Protein AF-A0A2S6WBB3-F1 (afdb_monomer)

Foldseek 3Di:
DDDDDDPDPDDPPVVVVVCLVPDPDVVSVVVVCVVVVVVLVVVLVVLVVVLVVCVVDPDDPPDDPVRSVVSVVVSVVD

pLDDT: mean 71.0, std 11.93, range [50.03, 91.19]

Radius of gyration: 23.85 Å; Cα contacts (8 Å, |Δi|>4): 18; chains: 1; bounding box: 48×43×65 Å

Nearest PDB structures (foldseek):
  2f1m-assembly2_D  TM=6.633E-01  e=2.994E+00  Escherichia coli

Solvent-accessible surface area (backbone atoms only — not comparable to full-atom values): 4880 Å² total; per-residue (Å²): 144,78,85,83,83,89,81,70,97,72,74,83,66,64,55,54,59,52,50,58,75,71,48,87,49,66,71,60,49,50,51,52,50,52,53,52,53,50,51,35,47,51,56,29,49,53,53,51,51,51,56,50,51,49,69,74,51,81,80,71,89,82,64,55,75,66,55,51,55,49,50,54,54,55,42,74,76,84

Mean predicted aligned error: 13.72 Å

Sequence (78 aa):
MKCDARAGRGHRRGMRHLKWLTTTDHKTIGTMYLVTSFAFFVIGGVMALLMRAELARPGLQIMSNEQFNQAFTMHGTI

Structure (mmCIF, N/CA/C/O backbone):
data_AF-A0A2S6WBB3-F1
#
_entry.id   AF-A0A2S6WBB3-F1
#
loop_
_atom_site.group_PDB
_atom_site.id
_atom_site.type_symbol
_atom_site.label_atom_id
_atom_site.label_alt_id
_atom_site.label_comp_id
_atom_site.label_asym_id
_atom_site.label_entity_id
_atom_site.label_seq_id
_atom_site.pdbx_PDB_ins_code
_atom_site.Cartn_x
_atom_site.Cartn_y
_atom_site.Cartn_z
_atom_site.occupancy
_atom_site.B_iso_or_equiv
_atom_site.auth_seq_id
_atom_site.auth_comp_id
_atom_site.auth_asym_id
_atom_site.auth_atom_id
_atom_site.pdbx_PDB_model_num
ATOM 1 N N . MET A 1 1 ? 27.950 -38.253 -44.074 1.00 55.41 1 MET A N 1
ATOM 2 C CA . MET A 1 1 ? 28.436 -38.569 -42.714 1.00 55.41 1 MET A CA 1
ATOM 3 C C . MET A 1 1 ? 28.862 -37.276 -42.019 1.00 55.41 1 MET A C 1
ATOM 5 O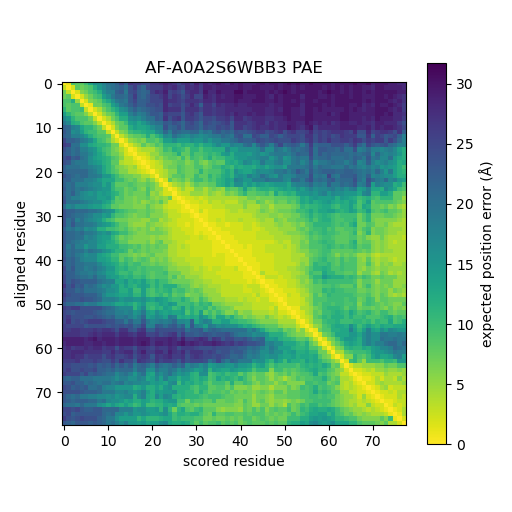 O . MET A 1 1 ? 29.979 -36.831 -42.234 1.00 55.41 1 MET A O 1
ATOM 9 N N . LYS A 1 2 ? 27.934 -36.629 -41.296 1.00 50.97 2 LYS A N 1
ATOM 10 C CA . LYS A 1 2 ? 28.164 -35.619 -40.239 1.00 50.97 2 LYS A CA 1
ATOM 11 C C . LYS A 1 2 ? 26.839 -35.400 -39.477 1.00 50.97 2 LYS A C 1
ATOM 13 O O . LYS A 1 2 ? 26.070 -34.492 -39.767 1.00 50.97 2 LYS A O 1
ATOM 18 N N . CYS A 1 3 ? 26.565 -36.343 -38.575 1.00 54.09 3 CYS A N 1
ATOM 19 C CA . CYS A 1 3 ? 26.125 -36.084 -37.194 1.00 54.09 3 CYS A CA 1
ATOM 20 C C . CYS A 1 3 ? 26.953 -34.929 -36.593 1.00 54.09 3 CYS A C 1
ATOM 22 O O . CYS A 1 3 ? 28.113 -34.789 -36.974 1.00 54.09 3 CYS A O 1
ATOM 24 N N . ASP A 1 4 ? 26.553 -34.066 -35.666 1.00 58.34 4 ASP A N 1
ATOM 25 C CA . ASP A 1 4 ? 25.397 -33.804 -34.798 1.00 58.34 4 ASP A CA 1
ATOM 26 C C . ASP A 1 4 ? 25.643 -32.339 -34.324 1.00 58.34 4 ASP A C 1
ATOM 28 O O . ASP A 1 4 ? 26.774 -31.860 -34.365 1.00 58.34 4 ASP A O 1
ATOM 32 N N . ALA A 1 5 ? 24.680 -31.508 -33.932 1.00 59.09 5 ALA A N 1
ATOM 33 C CA . ALA A 1 5 ? 24.222 -31.483 -32.550 1.00 59.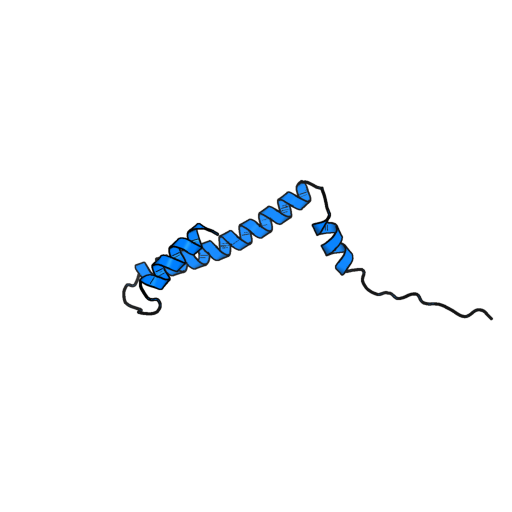09 5 ALA A CA 1
ATOM 34 C C . ALA A 1 5 ? 23.043 -30.512 -32.402 1.00 59.09 5 ALA A C 1
ATOM 36 O O . ALA A 1 5 ? 23.129 -29.307 -32.652 1.00 59.09 5 ALA A O 1
ATOM 37 N N . ARG A 1 6 ? 21.925 -31.057 -31.929 1.00 64.56 6 ARG A N 1
ATOM 38 C CA . ARG A 1 6 ? 20.790 -30.306 -31.401 1.00 64.56 6 ARG A CA 1
ATOM 39 C C . ARG A 1 6 ? 21.194 -29.639 -30.081 1.00 64.56 6 ARG A C 1
ATOM 41 O O . ARG A 1 6 ? 21.102 -30.261 -29.028 1.00 64.56 6 ARG A O 1
ATOM 48 N N . ALA A 1 7 ? 21.580 -28.366 -30.105 1.00 59.94 7 ALA A N 1
ATOM 49 C CA . ALA A 1 7 ? 21.746 -27.585 -28.880 1.00 59.94 7 ALA A CA 1
ATOM 50 C C . ALA A 1 7 ? 20.377 -27.100 -28.357 1.00 59.94 7 ALA A C 1
ATOM 52 O O . ALA A 1 7 ? 19.808 -26.114 -28.822 1.00 59.94 7 ALA A O 1
ATOM 53 N N . GLY A 1 8 ? 19.831 -27.887 -27.427 1.00 50.16 8 GLY A N 1
ATOM 54 C CA . GLY A 1 8 ? 18.956 -27.510 -26.312 1.00 50.16 8 GLY A CA 1
ATOM 55 C C . GLY A 1 8 ? 18.040 -26.291 -26.456 1.00 50.16 8 GLY A C 1
ATOM 56 O O . GLY A 1 8 ? 18.400 -25.166 -26.121 1.00 50.16 8 GLY A O 1
ATOM 57 N N . ARG A 1 9 ? 16.767 -26.547 -26.775 1.00 61.50 9 ARG A N 1
ATOM 58 C CA . ARG A 1 9 ? 15.648 -25.645 -26.461 1.00 61.50 9 ARG A CA 1
ATOM 59 C C . ARG A 1 9 ? 15.361 -25.692 -24.955 1.00 61.50 9 ARG A C 1
ATOM 61 O O . ARG A 1 9 ? 14.442 -26.380 -24.528 1.00 61.50 9 ARG A O 1
ATOM 68 N N . GLY A 1 10 ? 16.134 -24.970 -24.152 1.00 58.00 10 GLY A N 1
ATOM 69 C CA . GLY A 1 10 ? 15.910 -24.860 -22.712 1.00 58.00 10 GLY A CA 1
ATOM 70 C C . GLY A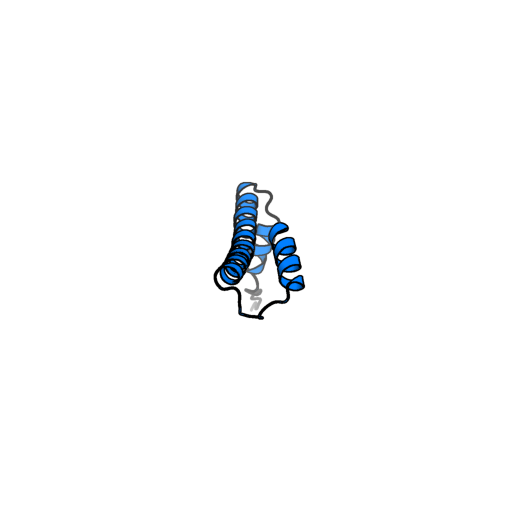 1 10 ? 16.102 -23.425 -22.243 1.00 58.00 10 GLY A C 1
ATOM 71 O O . GLY A 1 10 ? 17.170 -22.864 -22.414 1.00 58.00 10 GLY A O 1
ATOM 72 N N . HIS A 1 11 ? 15.068 -22.845 -21.627 1.00 58.03 11 HIS A N 1
ATOM 73 C CA . HIS A 1 11 ? 15.157 -21.643 -20.783 1.00 58.03 11 HIS A CA 1
ATOM 74 C C . HIS A 1 11 ? 15.049 -20.232 -21.420 1.00 58.03 11 HIS A C 1
ATOM 76 O O . HIS A 1 11 ? 15.721 -19.293 -21.010 1.00 58.03 11 HIS A O 1
ATOM 82 N N . ARG A 1 12 ? 14.096 -19.997 -22.338 1.00 58.44 12 ARG A N 1
ATOM 83 C CA . ARG A 1 12 ? 13.724 -18.617 -22.760 1.00 58.44 12 ARG A CA 1
ATOM 84 C C . ARG A 1 12 ? 12.777 -17.861 -21.802 1.00 58.44 12 ARG A C 1
ATOM 86 O O . ARG A 1 12 ? 12.465 -16.702 -22.064 1.00 58.44 12 ARG A O 1
ATOM 93 N N . ARG A 1 13 ? 12.290 -18.488 -20.720 1.00 59.84 13 ARG A N 1
ATOM 94 C CA . ARG A 1 13 ? 11.332 -17.868 -19.775 1.00 59.84 13 ARG A CA 1
ATOM 95 C C . ARG A 1 13 ? 12.017 -17.039 -18.678 1.00 59.84 13 ARG A C 1
ATOM 97 O O . ARG A 1 13 ? 11.643 -15.885 -18.500 1.00 59.84 13 ARG A O 1
ATOM 104 N N . GLY A 1 14 ? 13.069 -17.555 -18.031 1.00 59.09 14 GLY A N 1
ATOM 105 C CA . GLY A 1 14 ? 13.771 -16.848 -16.944 1.00 59.09 14 GLY A CA 1
ATOM 106 C C . GLY A 1 14 ? 14.426 -15.529 -17.364 1.00 59.09 14 GLY A C 1
ATOM 107 O O . GLY A 1 14 ? 14.420 -14.561 -16.607 1.00 59.09 14 GLY A O 1
ATOM 108 N N . MET A 1 15 ? 14.882 -15.434 -18.617 1.00 63.84 15 MET A N 1
ATOM 109 C CA . MET A 1 15 ? 15.522 -14.224 -19.142 1.00 63.84 15 MET A CA 1
ATOM 110 C C . MET A 1 15 ? 14.573 -13.018 -19.211 1.00 63.84 15 MET A C 1
ATOM 112 O O . MET A 1 15 ? 15.038 -11.888 -19.187 1.00 63.84 15 MET A O 1
ATOM 116 N N . ARG A 1 16 ? 13.248 -13.223 -19.276 1.00 64.62 16 ARG A N 1
ATOM 117 C CA . ARG A 1 16 ? 12.278 -12.113 -19.283 1.00 64.62 16 ARG A CA 1
ATOM 118 C C . ARG A 1 16 ? 12.162 -11.456 -17.911 1.00 64.62 16 ARG A C 1
ATOM 120 O O . ARG A 1 16 ? 12.147 -10.236 -17.847 1.00 64.62 16 ARG A O 1
ATOM 127 N N . HIS A 1 17 ? 12.148 -12.253 -16.844 1.00 66.00 17 HIS A N 1
ATOM 128 C CA . HIS A 1 17 ? 12.120 -11.750 -15.469 1.00 66.00 17 HIS A CA 1
ATOM 129 C C . HIS A 1 17 ? 13.439 -11.058 -15.105 1.00 66.00 17 HIS A C 1
ATOM 131 O O . HIS A 1 17 ? 13.409 -9.957 -14.567 1.00 66.00 17 HIS A O 1
ATOM 137 N N . LEU A 1 18 ? 14.587 -11.636 -15.489 1.00 64.00 18 LEU A N 1
ATOM 138 C CA . LEU A 1 18 ? 15.897 -10.994 -15.306 1.00 64.00 18 LEU A CA 1
ATOM 139 C C . LEU A 1 18 ? 16.016 -9.688 -16.099 1.00 64.00 18 LE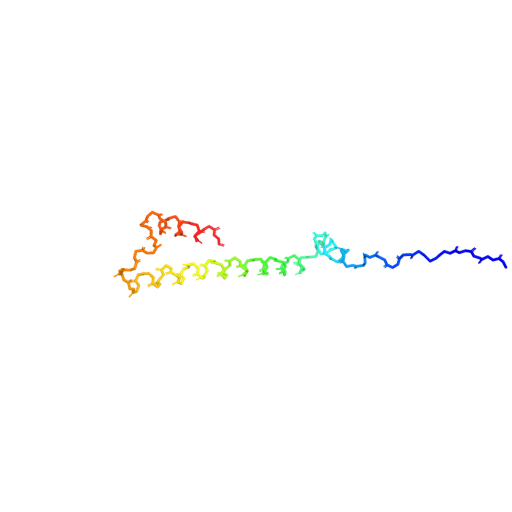U A C 1
ATOM 141 O O . LEU A 1 18 ? 16.475 -8.685 -15.573 1.00 64.00 18 LEU A O 1
ATOM 145 N N . LYS A 1 19 ? 15.571 -9.679 -17.361 1.00 66.81 19 LYS A N 1
ATOM 146 C CA . LYS A 1 19 ? 15.631 -8.479 -18.199 1.00 66.81 19 LYS A CA 1
ATOM 147 C C . LYS A 1 19 ? 14.710 -7.378 -17.677 1.00 66.81 19 LYS A C 1
ATOM 149 O O . LYS A 1 19 ? 15.096 -6.225 -17.747 1.00 66.81 19 LYS A O 1
ATOM 154 N N . TRP A 1 20 ? 13.549 -7.738 -17.126 1.00 68.44 20 TRP A N 1
ATOM 155 C CA . TRP A 1 20 ? 12.641 -6.808 -16.454 1.00 68.44 20 TRP A CA 1
ATOM 156 C C . TRP A 1 20 ? 13.303 -6.222 -15.197 1.00 68.44 20 TRP A C 1
ATOM 158 O O . TRP A 1 20 ? 13.379 -5.006 -15.080 1.00 68.44 20 TRP A O 1
ATOM 168 N N . LEU A 1 21 ? 13.883 -7.056 -14.323 1.00 69.12 21 LEU A N 1
ATOM 169 C CA . LEU A 1 21 ? 14.589 -6.612 -13.108 1.00 69.12 21 LEU A CA 1
ATOM 170 C C . LEU A 1 21 ? 15.819 -5.729 -13.392 1.00 69.12 21 LEU A C 1
ATOM 172 O O . LEU A 1 21 ? 16.131 -4.848 -12.601 1.00 69.12 21 LEU A O 1
ATOM 176 N N . THR A 1 22 ? 16.517 -5.944 -14.511 1.00 73.56 22 THR A N 1
ATOM 177 C CA . THR A 1 22 ? 17.702 -5.160 -14.916 1.00 73.56 22 THR A CA 1
ATOM 178 C C . THR A 1 22 ? 17.365 -4.024 -15.901 1.00 73.56 22 THR A C 1
ATOM 180 O O . THR A 1 22 ? 18.260 -3.376 -16.438 1.00 73.56 22 THR A O 1
ATOM 183 N N . THR A 1 23 ? 16.086 -3.750 -16.177 1.00 71.44 23 THR A N 1
ATOM 184 C CA . THR A 1 23 ? 15.687 -2.666 -17.088 1.00 71.44 23 THR A CA 1
ATOM 185 C C . THR A 1 23 ? 15.808 -1.291 -16.409 1.00 71.44 23 THR A C 1
ATOM 187 O O . THR A 1 23 ? 15.213 -1.051 -15.367 1.00 71.44 23 THR A O 1
ATOM 190 N N . THR A 1 24 ? 16.523 -0.356 -17.046 1.00 79.38 24 THR A N 1
ATOM 191 C CA . THR A 1 24 ? 16.698 1.053 -16.607 1.00 79.38 24 THR A CA 1
ATOM 192 C C . THR A 1 24 ? 15.607 2.000 -17.134 1.00 79.38 24 THR A C 1
ATOM 194 O O . THR A 1 24 ? 15.671 3.213 -16.962 1.00 79.38 24 THR A O 1
ATOM 197 N N . ASP A 1 25 ? 14.608 1.465 -17.830 1.00 80.75 25 ASP A N 1
ATOM 198 C CA . ASP A 1 25 ? 13.519 2.248 -18.404 1.00 80.75 25 ASP A CA 1
ATOM 199 C C . ASP A 1 25 ? 12.528 2.679 -17.308 1.00 80.75 25 ASP A C 1
ATOM 201 O O . ASP A 1 25 ? 11.896 1.847 -16.653 1.00 80.75 25 ASP A O 1
ATOM 205 N N . HIS A 1 26 ? 12.376 3.991 -17.116 1.00 83.31 26 HIS A N 1
ATOM 206 C CA . HIS A 1 26 ? 11.538 4.584 -16.068 1.00 83.31 26 HIS A CA 1
ATOM 207 C C . HIS A 1 26 ? 10.043 4.254 -16.222 1.00 83.31 26 HIS A C 1
ATOM 209 O O . HIS A 1 26 ? 9.314 4.244 -15.231 1.00 83.31 26 HIS A O 1
ATOM 215 N N . LYS A 1 27 ? 9.574 3.923 -17.433 1.00 80.56 27 LYS A N 1
ATOM 216 C CA . LYS A 1 27 ? 8.190 3.490 -17.681 1.00 80.56 27 LYS A CA 1
ATOM 217 C C . LYS A 1 27 ? 7.952 2.077 -17.146 1.00 80.56 27 LYS A C 1
ATOM 219 O O . LYS A 1 27 ? 6.922 1.792 -16.532 1.00 80.56 27 LYS A O 1
ATOM 224 N N . THR A 1 28 ? 8.935 1.203 -17.342 1.00 81.81 28 THR A N 1
ATOM 225 C CA . THR A 1 28 ? 8.922 -0.172 -16.833 1.00 81.81 28 THR A CA 1
ATOM 226 C C . THR A 1 28 ? 9.082 -0.194 -15.315 1.00 81.81 28 THR A C 1
ATOM 228 O O . THR A 1 28 ? 8.298 -0.859 -14.640 1.00 81.81 28 THR A O 1
ATOM 231 N N . ILE A 1 29 ? 10.019 0.595 -14.776 1.00 84.00 29 ILE A N 1
ATOM 232 C CA . ILE A 1 29 ? 10.208 0.777 -13.329 1.00 84.00 29 ILE A CA 1
ATOM 233 C C . ILE A 1 29 ? 8.921 1.323 -12.698 1.00 84.00 29 ILE A C 1
ATOM 235 O O . ILE A 1 29 ? 8.414 0.735 -11.747 1.00 84.00 29 ILE A O 1
ATOM 239 N N . GLY A 1 30 ? 8.324 2.370 -13.275 1.00 85.50 30 GLY A N 1
ATOM 240 C CA . GLY A 1 30 ? 7.065 2.935 -12.783 1.00 85.50 30 GLY A CA 1
ATOM 241 C C . GLY A 1 30 ? 5.921 1.919 -12.746 1.00 85.50 30 GLY A C 1
ATOM 242 O O . GLY A 1 30 ? 5.163 1.883 -11.782 1.00 85.50 30 GLY A O 1
ATOM 243 N N . THR A 1 31 ? 5.835 1.033 -13.743 1.00 86.56 31 THR A N 1
ATOM 244 C CA . THR A 1 31 ? 4.828 -0.041 -13.760 1.00 86.56 31 THR A CA 1
ATOM 245 C C . THR A 1 31 ? 5.083 -1.078 -12.662 1.00 86.56 31 THR A C 1
ATOM 247 O O . THR A 1 31 ? 4.130 -1.540 -12.041 1.00 86.56 31 THR A O 1
ATOM 250 N N . MET A 1 32 ? 6.346 -1.420 -12.374 1.00 85.19 32 MET A N 1
ATOM 251 C CA . MET A 1 32 ? 6.672 -2.311 -11.252 1.00 85.19 32 MET A CA 1
ATOM 252 C C . MET A 1 32 ? 6.212 -1.724 -9.922 1.00 85.19 32 MET A C 1
ATOM 254 O O . MET A 1 32 ? 5.558 -2.419 -9.153 1.00 85.19 32 MET A O 1
ATOM 258 N N . TYR A 1 33 ? 6.538 -0.449 -9.684 1.00 88.06 33 TYR A N 1
ATOM 259 C CA . TYR A 1 33 ? 6.189 0.258 -8.454 1.00 88.06 33 TYR A CA 1
ATOM 260 C C . TYR A 1 33 ? 4.677 0.412 -8.304 1.00 88.06 33 TYR A C 1
ATOM 262 O O . TYR A 1 33 ? 4.150 0.173 -7.228 1.00 88.06 33 TYR A O 1
ATOM 270 N N . LEU A 1 34 ? 3.952 0.736 -9.380 1.00 88.81 34 LEU A N 1
ATOM 271 C CA . LEU A 1 34 ? 2.488 0.780 -9.339 1.00 88.81 34 LEU A CA 1
ATOM 272 C C . LEU A 1 34 ? 1.888 -0.572 -8.949 1.00 88.81 34 LEU A C 1
ATOM 274 O O . LEU A 1 34 ? 0.991 -0.624 -8.113 1.00 88.81 34 LEU A O 1
ATOM 278 N N . VAL A 1 35 ? 2.390 -1.664 -9.529 1.00 89.94 35 VAL A N 1
ATOM 279 C CA . VAL A 1 35 ? 1.909 -3.016 -9.219 1.00 89.94 35 VAL A CA 1
ATOM 280 C C . VAL A 1 35 ? 2.232 -3.404 -7.776 1.00 89.94 35 VAL A C 1
ATOM 282 O O . VAL A 1 35 ? 1.356 -3.922 -7.084 1.00 89.94 35 VAL A O 1
ATOM 285 N N . THR A 1 36 ? 3.453 -3.151 -7.297 1.00 89.19 36 THR A N 1
ATOM 286 C CA . THR A 1 36 ? 3.838 -3.489 -5.919 1.00 89.19 36 THR A CA 1
ATO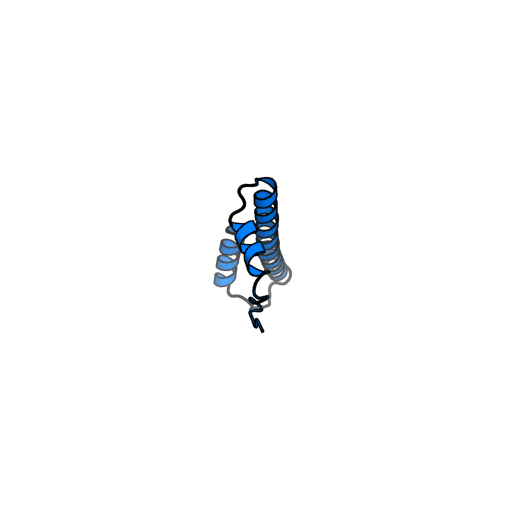M 287 C C . THR A 1 36 ? 3.099 -2.624 -4.903 1.00 89.19 36 THR A C 1
ATOM 289 O O . THR A 1 36 ? 2.508 -3.173 -3.978 1.00 89.19 36 THR A O 1
ATOM 292 N N . SER A 1 37 ? 3.041 -1.304 -5.092 1.00 88.94 37 SER A N 1
ATOM 293 C CA . SER A 1 37 ? 2.289 -0.395 -4.219 1.00 88.94 37 SER A CA 1
ATOM 294 C C . SER A 1 37 ? 0.797 -0.723 -4.192 1.00 88.94 37 SER A C 1
ATOM 296 O O . SER A 1 37 ? 0.196 -0.701 -3.124 1.00 88.94 37 SER A O 1
ATOM 298 N N . PHE A 1 38 ? 0.190 -1.094 -5.325 1.00 91.19 38 PHE A N 1
ATOM 299 C CA . PHE A 1 38 ? -1.209 -1.526 -5.348 1.00 91.19 38 PHE A CA 1
ATOM 300 C C . PHE A 1 38 ? -1.423 -2.849 -4.596 1.00 91.19 38 PHE A C 1
ATOM 302 O O . PHE A 1 38 ? -2.421 -3.003 -3.895 1.00 91.19 38 PHE A O 1
ATOM 309 N N . ALA A 1 39 ? -0.481 -3.793 -4.683 1.00 90.25 39 ALA A N 1
ATOM 310 C CA . ALA A 1 39 ? -0.547 -5.030 -3.909 1.00 90.25 39 ALA A CA 1
ATOM 311 C C . ALA A 1 39 ? -0.500 -4.759 -2.394 1.00 90.25 39 ALA A C 1
ATOM 313 O O . ALA A 1 39 ? -1.339 -5.278 -1.657 1.00 90.25 39 ALA A O 1
ATOM 314 N N . PHE A 1 40 ? 0.420 -3.904 -1.936 1.00 87.12 40 PHE A N 1
ATOM 315 C CA . PHE A 1 40 ? 0.490 -3.479 -0.533 1.00 87.12 40 PHE A CA 1
ATOM 316 C C . PHE A 1 40 ? -0.761 -2.702 -0.099 1.00 87.12 40 PHE A 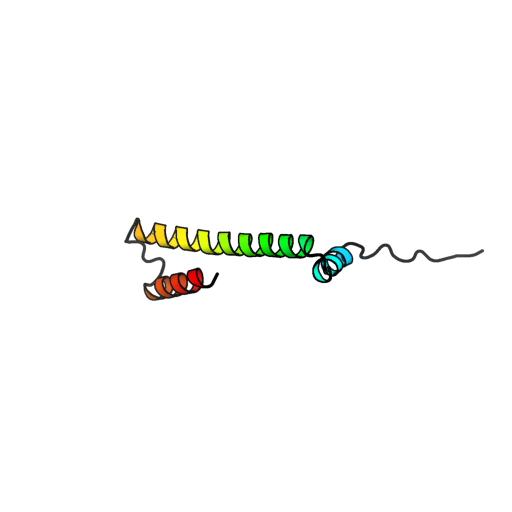C 1
ATOM 318 O O . PHE A 1 40 ? -1.310 -2.983 0.964 1.00 87.12 40 PHE A O 1
ATOM 325 N N . PHE A 1 41 ? -1.303 -1.838 -0.963 1.00 88.19 41 PHE A N 1
ATOM 326 C CA . PHE A 1 41 ? -2.556 -1.121 -0.716 1.00 88.19 41 PHE A CA 1
ATOM 327 C C . PHE A 1 41 ? -3.744 -2.064 -0.488 1.00 88.19 41 PHE A C 1
ATOM 329 O O . PHE A 1 41 ? -4.546 -1.840 0.416 1.00 88.19 41 PHE A O 1
ATOM 336 N N . VAL A 1 42 ? -3.862 -3.143 -1.267 1.00 89.38 42 VAL A N 1
ATOM 337 C CA . VAL A 1 42 ? -4.923 -4.142 -1.065 1.00 89.38 42 VAL A CA 1
ATOM 338 C C . VAL A 1 42 ? -4.719 -4.899 0.250 1.00 89.38 42 VAL A C 1
ATOM 340 O O . VAL A 1 42 ? -5.682 -5.101 0.986 1.00 89.38 42 VAL A O 1
ATOM 343 N N . ILE A 1 43 ? -3.481 -5.277 0.581 1.00 86.75 43 ILE A N 1
ATOM 344 C CA . ILE A 1 43 ? -3.150 -5.971 1.837 1.00 86.75 43 ILE A CA 1
ATOM 345 C C . ILE A 1 43 ? -3.506 -5.100 3.052 1.00 86.75 43 ILE A C 1
ATOM 347 O O . ILE A 1 43 ? -4.206 -5.558 3.959 1.00 86.75 43 ILE A O 1
ATOM 351 N N . GLY A 1 44 ? -3.090 -3.832 3.047 1.00 84.69 44 GLY A N 1
ATOM 352 C CA . GLY A 1 44 ? -3.454 -2.865 4.078 1.00 84.69 44 GLY A CA 1
ATOM 353 C C . GLY A 1 44 ? -4.961 -2.596 4.112 1.00 84.69 44 GLY A C 1
ATOM 354 O O . GLY A 1 44 ? -5.572 -2.621 5.177 1.00 84.69 44 GLY A O 1
ATOM 355 N N . GLY A 1 45 ? -5.595 -2.416 2.953 1.00 85.25 45 GLY A N 1
ATOM 356 C CA . GLY A 1 45 ? -7.030 -2.151 2.840 1.00 85.25 45 GLY A CA 1
ATOM 357 C C . GLY A 1 45 ? -7.908 -3.277 3.390 1.00 85.25 45 GLY A C 1
ATOM 358 O O . GLY A 1 45 ? -8.899 -3.004 4.068 1.00 85.25 45 GLY A O 1
ATOM 359 N N . VAL A 1 46 ? -7.534 -4.542 3.164 1.00 83.31 46 VAL A N 1
ATOM 360 C CA . VAL A 1 46 ? -8.245 -5.702 3.729 1.00 83.31 46 VAL A CA 1
ATOM 361 C C . VAL A 1 46 ? -8.076 -5.761 5.249 1.00 83.31 46 VAL A C 1
ATOM 363 O O . VAL A 1 46 ? -9.068 -5.953 5.952 1.00 83.31 46 VAL A O 1
ATOM 366 N N . MET A 1 47 ? -6.868 -5.527 5.779 1.00 77.06 47 MET A N 1
ATOM 367 C CA . MET A 1 47 ? -6.658 -5.439 7.233 1.00 77.06 47 MET A CA 1
ATOM 368 C C . MET A 1 47 ? -7.462 -4.296 7.873 1.00 77.06 47 MET A C 1
ATOM 370 O O . MET A 1 47 ? -8.076 -4.491 8.922 1.00 77.06 47 MET A O 1
ATOM 374 N N . ALA A 1 48 ? -7.551 -3.135 7.220 1.00 81.31 48 ALA A N 1
ATOM 375 C CA . ALA A 1 48 ? -8.360 -2.009 7.688 1.00 81.31 48 ALA A CA 1
ATOM 376 C C . ALA A 1 48 ? -9.867 -2.316 7.692 1.00 81.31 48 ALA A C 1
ATOM 378 O O . ALA A 1 48 ? -10.587 -1.923 8.613 1.00 81.31 48 ALA A O 1
ATOM 379 N N . LEU A 1 49 ? -10.352 -3.033 6.673 1.00 79.19 49 LEU A N 1
ATOM 380 C CA . LEU A 1 49 ? -11.736 -3.507 6.598 1.00 79.19 49 LEU A CA 1
ATOM 381 C C . LEU A 1 49 ? -12.062 -4.477 7.737 1.00 79.19 49 LEU A C 1
ATOM 383 O O . LEU A 1 49 ? -13.121 -4.346 8.348 1.00 79.19 49 LEU A O 1
ATOM 387 N N . LEU A 1 50 ? -11.141 -5.389 8.063 1.00 74.25 50 LEU A N 1
ATOM 388 C CA . LEU A 1 50 ? -11.275 -6.298 9.204 1.00 74.25 50 LEU A CA 1
ATOM 389 C C . LEU A 1 50 ? -11.317 -5.530 10.531 1.00 74.25 50 LEU A C 1
ATOM 391 O O . LEU A 1 50 ? -12.238 -5.729 11.315 1.00 74.25 50 LEU A O 1
ATOM 395 N N . MET A 1 51 ? -10.409 -4.574 10.749 1.00 71.06 51 MET A N 1
ATOM 396 C CA . MET A 1 51 ? -10.439 -3.713 11.940 1.00 71.06 51 MET A CA 1
ATOM 397 C C . MET A 1 51 ? -11.750 -2.923 12.073 1.00 71.06 51 MET A C 1
ATOM 399 O O . MET A 1 51 ? -12.280 -2.771 13.174 1.00 71.06 51 MET A O 1
ATOM 403 N N . ARG A 1 52 ? -12.302 -2.417 10.961 1.00 76.06 52 ARG A N 1
ATOM 404 C CA . ARG A 1 52 ? -13.609 -1.743 10.974 1.00 76.06 52 ARG A CA 1
ATOM 405 C C . ARG A 1 52 ? -14.765 -2.698 11.262 1.00 76.06 52 ARG A C 1
ATOM 407 O O . ARG A 1 52 ? -15.713 -2.285 11.926 1.00 76.06 52 ARG A O 1
ATOM 414 N N . ALA A 1 53 ? -14.707 -3.935 10.771 1.00 72.12 53 ALA A N 1
ATOM 415 C CA . ALA A 1 53 ? -15.728 -4.946 11.032 1.00 72.12 53 ALA A CA 1
ATOM 416 C C . ALA A 1 53 ? -15.770 -5.350 12.519 1.00 72.12 53 ALA A C 1
ATOM 418 O O . ALA A 1 53 ? -16.863 -5.481 13.070 1.00 72.12 53 ALA A O 1
ATOM 419 N N . GLU A 1 54 ? -14.612 -5.439 13.182 1.00 66.19 54 GLU A N 1
ATOM 420 C CA . GLU A 1 54 ? -14.505 -5.685 14.631 1.00 66.19 54 GLU A CA 1
ATOM 421 C C . GLU A 1 54 ? -15.142 -4.554 15.463 1.00 66.19 54 GLU A C 1
ATOM 423 O O . GLU A 1 54 ? -15.881 -4.814 16.412 1.00 66.19 54 GLU A O 1
ATOM 428 N N . LEU A 1 55 ? -14.950 -3.285 15.070 1.00 64.25 55 LEU A N 1
ATOM 429 C CA . LEU A 1 55 ? -15.611 -2.143 15.725 1.00 64.25 55 LEU A CA 1
ATOM 430 C C . LEU A 1 55 ? -17.133 -2.104 15.488 1.00 64.25 55 LEU A C 1
ATOM 432 O O . LEU A 1 55 ? -17.870 -1.592 16.329 1.00 64.25 55 LEU A O 1
ATOM 436 N N . ALA A 1 56 ? -17.612 -2.612 14.347 1.00 63.44 56 ALA A N 1
ATOM 437 C CA . ALA A 1 56 ? -19.032 -2.599 13.986 1.00 63.44 56 ALA A CA 1
ATOM 438 C C . ALA A 1 56 ? -19.866 -3.652 14.741 1.00 63.44 56 ALA A C 1
ATOM 440 O O . ALA A 1 56 ? -21.083 -3.492 14.865 1.00 63.44 56 ALA A O 1
ATOM 441 N N . ARG A 1 57 ? -19.239 -4.717 15.261 1.00 56.19 57 ARG A N 1
ATOM 442 C CA . ARG A 1 57 ? -19.860 -5.686 16.178 1.00 56.19 57 ARG A CA 1
ATOM 443 C C . ARG A 1 57 ? -18.914 -6.010 17.342 1.00 56.19 57 ARG A C 1
ATOM 445 O O . ARG A 1 57 ? -18.222 -7.026 17.295 1.00 56.19 57 ARG A O 1
ATOM 452 N N . PRO A 1 58 ? -18.914 -5.195 18.411 1.00 55.19 58 PRO A N 1
ATOM 453 C CA . PRO A 1 58 ? -18.084 -5.454 19.578 1.00 55.19 58 PRO A CA 1
ATOM 454 C C . PRO A 1 58 ? -18.629 -6.683 20.319 1.00 55.19 58 PRO A C 1
ATOM 456 O O . PRO A 1 58 ? -19.716 -6.633 20.892 1.00 55.19 58 PRO A O 1
ATOM 459 N N . GLY A 1 59 ? -17.910 -7.807 20.279 1.00 53.62 59 GLY A N 1
ATOM 460 C CA . GLY A 1 59 ? -18.311 -9.011 21.022 1.00 53.62 59 GLY A CA 1
ATOM 461 C C . GLY A 1 59 ? -17.686 -10.335 20.585 1.00 53.62 59 GLY A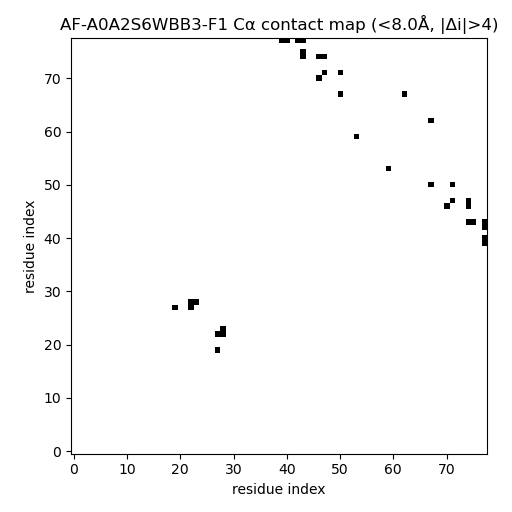 C 1
ATOM 462 O O . GLY A 1 59 ? -17.825 -11.325 21.299 1.00 53.62 59 GLY A O 1
ATOM 463 N N . LEU A 1 60 ? -16.989 -10.387 19.449 1.00 50.03 60 LEU A N 1
ATOM 464 C CA . LEU A 1 60 ? -16.252 -11.574 19.027 1.00 50.03 60 LEU A CA 1
ATOM 465 C C . LEU A 1 60 ? -14.796 -11.443 19.484 1.00 50.03 60 LEU A C 1
ATOM 467 O O . LEU A 1 60 ? -14.004 -10.705 18.919 1.00 50.03 60 LEU A O 1
ATOM 471 N N . GLN A 1 61 ? -14.451 -12.159 20.548 1.00 54.66 61 GLN A N 1
ATOM 472 C CA . GLN A 1 61 ? -13.103 -12.296 21.104 1.00 54.66 61 GLN A CA 1
ATOM 473 C C . GLN A 1 61 ? -12.189 -13.096 20.145 1.00 54.66 61 GLN A C 1
ATOM 475 O O . GLN A 1 61 ? -11.676 -14.152 20.502 1.00 54.66 61 GLN A O 1
ATOM 480 N N . ILE A 1 62 ? -12.042 -12.645 18.895 1.00 55.03 62 ILE A N 1
ATOM 481 C CA . ILE A 1 62 ? -11.237 -13.303 17.852 1.00 55.03 62 ILE A CA 1
ATOM 482 C C . ILE A 1 62 ? -9.792 -12.783 17.873 1.00 55.03 62 ILE A C 1
ATOM 484 O O . ILE A 1 62 ? -8.875 -13.516 17.509 1.00 55.03 62 ILE A O 1
ATOM 488 N N . MET A 1 63 ? -9.564 -11.557 18.361 1.00 53.53 63 MET A N 1
ATOM 489 C CA . MET A 1 63 ? -8.240 -10.938 18.444 1.00 53.53 63 MET A CA 1
ATOM 490 C C . MET A 1 63 ? -8.103 -10.144 19.754 1.00 53.53 63 MET A C 1
ATOM 492 O O . MET A 1 63 ? -8.971 -9.343 20.096 1.00 53.53 63 MET A O 1
ATOM 496 N N . SER A 1 64 ? -7.042 -10.393 20.530 1.00 62.12 64 SER A N 1
ATOM 497 C CA . SER A 1 64 ? -6.784 -9.666 21.788 1.00 62.12 64 SER A CA 1
ATOM 498 C C . SER A 1 64 ? -6.554 -8.170 21.512 1.00 62.12 64 SER A C 1
ATOM 500 O O . SER A 1 64 ? -6.034 -7.821 20.450 1.00 62.12 64 SER A O 1
ATOM 502 N N . ASN A 1 65 ? -6.870 -7.280 22.467 1.00 62.31 65 ASN A N 1
ATOM 503 C CA . ASN A 1 65 ? -6.604 -5.829 22.366 1.00 62.31 65 ASN A CA 1
ATOM 504 C C . ASN A 1 65 ? -5.159 -5.527 21.915 1.00 62.31 65 ASN A C 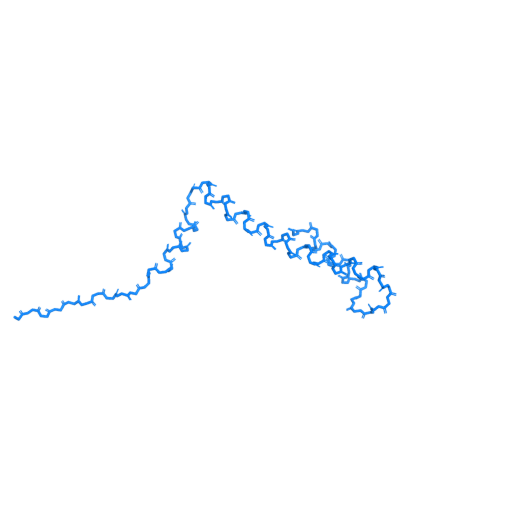1
ATOM 506 O O . ASN A 1 65 ? -4.906 -4.579 21.176 1.00 62.31 65 ASN A O 1
ATOM 510 N N . GLU A 1 66 ? -4.208 -6.367 22.320 1.00 65.69 66 GLU A N 1
ATOM 511 C CA . GLU A 1 66 ? -2.803 -6.252 21.933 1.00 65.69 66 GLU A CA 1
ATOM 512 C C . GLU A 1 66 ? -2.558 -6.556 20.444 1.00 65.69 66 GLU A C 1
ATOM 514 O O . GLU A 1 66 ? -1.834 -5.820 19.774 1.00 65.69 66 GLU A O 1
ATOM 519 N N . GLN A 1 67 ? -3.214 -7.581 19.892 1.00 63.94 67 GLN A N 1
ATOM 520 C CA . GLN A 1 67 ? -3.127 -7.921 18.469 1.00 63.94 67 GLN A CA 1
ATOM 521 C C . GLN A 1 67 ? -3.834 -6.882 17.590 1.00 63.94 67 GLN A C 1
ATOM 523 O O . GLN A 1 67 ? -3.376 -6.625 16.481 1.00 63.94 67 GLN A O 1
ATOM 528 N N . PHE A 1 68 ? -4.899 -6.238 18.083 1.00 66.62 68 PHE A N 1
ATOM 529 C CA . PHE A 1 68 ? -5.517 -5.098 17.399 1.00 66.62 68 PHE A CA 1
ATOM 530 C C . PHE A 1 68 ? -4.556 -3.902 17.326 1.00 66.62 68 PHE A C 1
ATOM 532 O O . PHE A 1 68 ? -4.354 -3.337 16.253 1.00 66.62 68 PHE A O 1
ATOM 539 N N . ASN A 1 69 ? -3.893 -3.561 18.436 1.00 67.50 69 ASN A N 1
ATOM 540 C CA . ASN A 1 69 ? -2.918 -2.464 18.480 1.00 67.50 69 ASN A CA 1
ATOM 541 C C . ASN A 1 69 ? -1.680 -2.738 17.602 1.00 67.50 69 ASN A C 1
ATOM 543 O O . ASN A 1 69 ? -1.172 -1.834 16.931 1.00 67.50 69 ASN A O 1
ATOM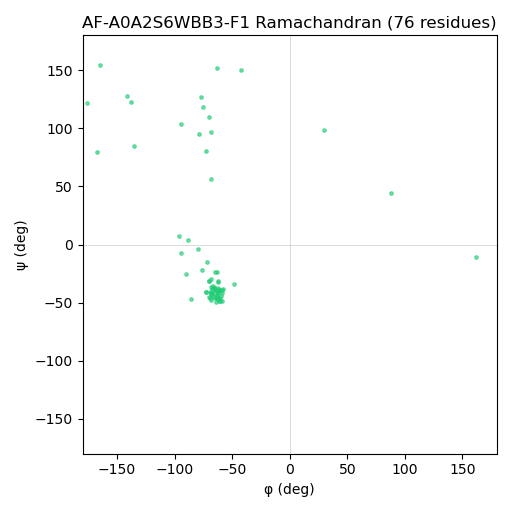 547 N N . GLN A 1 70 ? -1.214 -3.990 17.552 1.00 70.75 70 GLN A N 1
ATOM 548 C CA . GLN A 1 70 ? -0.136 -4.403 16.647 1.00 70.75 70 GLN A CA 1
ATOM 549 C C . GLN A 1 70 ? -0.575 -4.389 15.180 1.00 70.75 70 GLN A C 1
ATOM 551 O O . GLN A 1 70 ? 0.142 -3.841 14.346 1.00 70.75 70 GLN A O 1
ATOM 556 N N . ALA A 1 71 ? -1.752 -4.930 14.857 1.00 70.94 71 ALA A N 1
ATOM 557 C CA . ALA A 1 71 ? -2.287 -4.924 13.497 1.00 70.94 71 ALA A CA 1
ATOM 558 C C . ALA A 1 71 ? -2.523 -3.497 12.985 1.00 70.94 71 ALA A C 1
ATOM 560 O O . ALA A 1 71 ? -2.214 -3.216 11.833 1.00 70.94 71 ALA A O 1
ATOM 561 N N . PHE A 1 72 ? -2.977 -2.577 13.842 1.00 67.81 72 PHE A N 1
ATOM 562 C CA . PHE A 1 72 ? -3.112 -1.156 13.512 1.00 67.81 72 PHE A CA 1
ATOM 563 C C . PHE A 1 72 ? -1.764 -0.523 13.141 1.00 67.81 72 PHE A C 1
ATOM 565 O O . PHE A 1 72 ? -1.646 0.173 12.134 1.00 67.81 72 PHE A O 1
ATOM 572 N N . THR A 1 73 ? -0.727 -0.796 13.934 1.00 75.25 73 THR A N 1
ATOM 573 C CA . THR A 1 73 ? 0.619 -0.250 13.707 1.00 75.25 73 THR A CA 1
ATOM 574 C C . THR A 1 73 ? 1.251 -0.839 12.445 1.00 75.25 73 THR A C 1
ATOM 576 O O . THR A 1 73 ? 1.839 -0.111 11.651 1.00 75.25 73 THR A O 1
ATOM 579 N N . MET A 1 74 ? 1.081 -2.144 12.225 1.00 74.31 74 MET A N 1
ATOM 580 C CA . MET A 1 74 ? 1.552 -2.845 11.028 1.00 74.31 74 MET A CA 1
ATOM 581 C C . MET A 1 74 ? 0.764 -2.460 9.773 1.00 74.31 74 MET A C 1
ATOM 583 O O . MET A 1 74 ? 1.323 -2.439 8.685 1.00 74.31 74 MET A O 1
ATOM 587 N N . HIS A 1 75 ? -0.520 -2.124 9.903 1.00 77.12 75 HIS A N 1
ATOM 588 C CA . HIS A 1 75 ? -1.301 -1.569 8.804 1.00 77.12 75 HIS A CA 1
ATOM 589 C C . HIS A 1 75 ? -0.759 -0.202 8.370 1.00 77.12 75 HIS A C 1
ATOM 591 O O . HIS A 1 75 ? -0.704 0.065 7.178 1.00 77.12 75 HIS A O 1
ATOM 597 N N . GLY A 1 76 ? -0.328 0.642 9.315 1.00 68.38 76 GLY A N 1
ATOM 598 C CA . GLY A 1 76 ? 0.198 1.978 9.019 1.00 68.38 76 GLY A CA 1
ATOM 599 C C . GLY A 1 76 ? 1.584 2.010 8.363 1.00 68.38 76 GLY A C 1
ATOM 600 O O . GLY A 1 76 ? 1.976 3.056 7.852 1.00 68.38 76 GLY A O 1
ATOM 601 N N . THR A 1 77 ? 2.337 0.905 8.380 1.00 75.44 77 THR A N 1
ATOM 602 C CA . THR A 1 77 ? 3.669 0.812 7.754 1.00 75.44 77 THR A CA 1
ATOM 603 C C . THR A 1 77 ? 3.648 0.243 6.332 1.00 75.44 77 THR A C 1
ATOM 605 O O . THR A 1 77 ? 4.691 0.259 5.676 1.00 75.44 77 THR A O 1
ATOM 608 N N . ILE A 1 78 ? 2.492 -0.245 5.862 1.00 73.00 78 ILE A N 1
ATOM 609 C CA . ILE A 1 78 ? 2.283 -0.908 4.562 1.00 73.00 78 ILE A CA 1
ATOM 610 C C . ILE A 1 78 ? 1.494 -0.000 3.616 1.00 73.00 78 ILE A C 1
ATOM 612 O O . ILE A 1 78 ? 1.926 0.132 2.448 1.00 73.00 78 ILE A O 1
#

Secondary structure (DSSP, 8-state):
-----------TTHHHHHHHHT---HHHHHHHHHHHHHHHHHHHHHHHHHHHHHHHSTT-TTS-HHHHHHHHHHHHT-